Protein AF-A0A2N1KHY8-F1 (afdb_monomer)

Foldseek 3Di:
DDPPPWDKDKAKDKDWDFDDDPPDTPDIDIDIDIDIDTDDDDDDPVVVVVCSQAVRCLVCVVVVQVVQQVVCVVVVHPRDGDDDDHSVVVSVVVVVVVVVVVD

Radius of gyration: 17.86 Å; Cα contacts (8 Å, |Δi|>4): 101; chains: 1; bounding box: 48×25×62 Å

Mean predicted aligned error: 6.63 Å

Structure (mmCIF, N/CA/C/O backbone):
data_AF-A0A2N1KHY8-F1
#
_entry.id   AF-A0A2N1KHY8-F1
#
loop_
_atom_site.group_PDB
_atom_site.id
_atom_site.type_symbol
_atom_site.label_atom_id
_atom_site.label_alt_id
_atom_site.label_comp_id
_atom_site.label_asym_id
_atom_site.label_entity_id
_atom_site.label_seq_id
_atom_site.pdbx_PDB_ins_code
_atom_site.Cartn_x
_atom_site.Cartn_y
_atom_site.Cartn_z
_atom_site.occupancy
_atom_site.B_iso_or_equiv
_atom_site.auth_seq_id
_atom_site.auth_comp_id
_atom_site.auth_asym_id
_atom_site.auth_atom_id
_atom_site.pdbx_PDB_model_num
ATOM 1 N N . MET A 1 1 ? 13.623 -11.818 -35.125 1.00 40.62 1 MET A N 1
ATOM 2 C CA . MET A 1 1 ? 12.509 -11.332 -34.288 1.00 40.62 1 MET A CA 1
ATOM 3 C C . MET A 1 1 ? 12.811 -11.834 -32.885 1.00 40.62 1 MET A C 1
ATOM 5 O O . MET A 1 1 ? 12.670 -13.022 -32.651 1.00 40.62 1 MET A O 1
ATOM 9 N N . ILE A 1 2 ? 13.430 -11.004 -32.041 1.00 44.44 2 ILE A N 1
ATOM 10 C CA . ILE A 1 2 ? 13.778 -11.395 -30.668 1.00 44.44 2 ILE A CA 1
ATOM 11 C C . ILE A 1 2 ? 12.554 -11.037 -29.835 1.00 44.44 2 ILE A C 1
ATOM 13 O O . ILE A 1 2 ? 12.204 -9.861 -29.754 1.00 44.44 2 ILE A O 1
ATOM 17 N N . GLU A 1 3 ? 11.865 -12.041 -29.299 1.00 48.28 3 GLU A N 1
ATOM 18 C CA . GLU A 1 3 ? 10.835 -11.819 -28.291 1.00 48.28 3 GLU A CA 1
ATOM 19 C C . GLU A 1 3 ? 11.503 -11.130 -27.100 1.00 48.28 3 GLU A C 1
ATOM 21 O O . GLU A 1 3 ? 12.358 -11.693 -26.418 1.00 48.28 3 GLU A O 1
ATOM 26 N N . SER A 1 4 ? 11.171 -9.856 -26.911 1.00 54.03 4 SER A N 1
ATOM 27 C CA . SER A 1 4 ? 11.487 -9.118 -25.698 1.00 54.03 4 SER A CA 1
ATOM 28 C C . SER A 1 4 ? 10.824 -9.859 -24.542 1.00 54.03 4 SER A C 1
ATOM 30 O O . SER A 1 4 ? 9.605 -9.790 -24.393 1.00 54.03 4 SER A O 1
ATOM 32 N N . VAL A 1 5 ? 11.607 -10.589 -23.747 1.00 58.34 5 VAL A N 1
ATOM 33 C CA . VAL A 1 5 ? 11.124 -11.194 -22.504 1.00 58.34 5 VAL A CA 1
ATOM 34 C C . VAL A 1 5 ? 10.666 -10.051 -21.605 1.00 58.34 5 VAL A C 1
ATOM 36 O O . VAL A 1 5 ? 11.481 -9.293 -21.089 1.00 58.34 5 VAL A O 1
ATOM 39 N N . ALA A 1 6 ? 9.352 -9.894 -21.473 1.00 64.69 6 ALA A N 1
ATOM 40 C CA . ALA A 1 6 ? 8.746 -8.910 -20.596 1.00 64.69 6 ALA A CA 1
ATOM 41 C C . ALA A 1 6 ? 9.246 -9.110 -19.158 1.00 64.69 6 ALA A C 1
ATOM 43 O O . ALA A 1 6 ? 9.024 -10.165 -18.553 1.00 64.69 6 ALA A O 1
ATOM 44 N N . GLN A 1 7 ? 9.928 -8.107 -18.608 1.00 76.38 7 GLN A N 1
ATOM 45 C CA . GLN A 1 7 ? 10.425 -8.162 -17.239 1.00 76.38 7 GLN A CA 1
ATOM 46 C C . GLN A 1 7 ? 9.303 -7.743 -16.285 1.00 76.38 7 GLN A C 1
ATOM 48 O O . GLN A 1 7 ? 8.803 -6.616 -16.342 1.00 76.38 7 GLN A O 1
ATOM 53 N N . ARG A 1 8 ? 8.879 -8.675 -15.422 1.00 87.50 8 ARG A N 1
ATOM 54 C CA . ARG A 1 8 ? 7.841 -8.438 -14.412 1.00 87.50 8 ARG A CA 1
ATOM 55 C C . ARG A 1 8 ? 8.466 -8.114 -13.064 1.00 87.50 8 ARG A C 1
ATOM 57 O O . ARG A 1 8 ? 9.345 -8.833 -12.598 1.00 8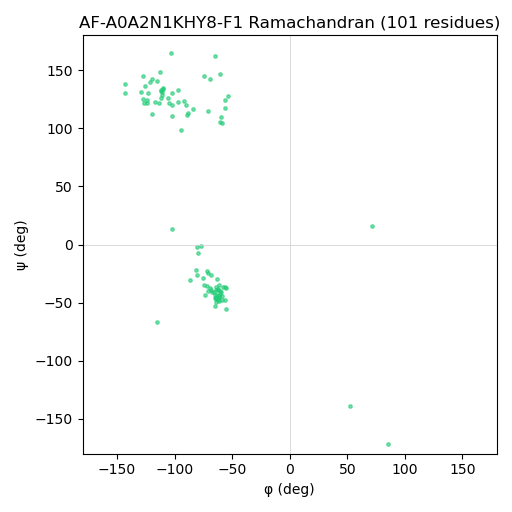7.50 8 ARG A O 1
ATOM 64 N N . HIS A 1 9 ? 7.962 -7.067 -12.428 1.00 91.50 9 HIS A N 1
ATOM 65 C CA . HIS A 1 9 ? 8.394 -6.583 -11.125 1.00 91.50 9 HIS A CA 1
ATOM 66 C C . HIS A 1 9 ? 7.216 -6.580 -10.154 1.00 91.50 9 HIS A C 1
ATOM 68 O O . HIS A 1 9 ? 6.102 -6.205 -10.518 1.00 91.50 9 HIS A O 1
ATOM 74 N N . GLN A 1 10 ? 7.470 -6.981 -8.911 1.00 94.56 10 GLN A N 1
ATOM 75 C CA . GLN A 1 10 ? 6.483 -6.943 -7.837 1.00 94.56 10 GLN A CA 1
ATOM 76 C C . GLN A 1 10 ? 6.762 -5.748 -6.926 1.00 94.56 10 GLN A C 1
ATOM 78 O O . GLN A 1 10 ? 7.884 -5.579 -6.452 1.00 94.56 10 GLN A O 1
ATOM 83 N N . VAL A 1 11 ? 5.736 -4.948 -6.643 1.00 96.62 11 VAL A N 1
ATOM 84 C CA . VAL A 1 11 ? 5.775 -3.906 -5.609 1.00 96.62 11 VAL A CA 1
ATOM 85 C C . VAL A 1 11 ? 4.854 -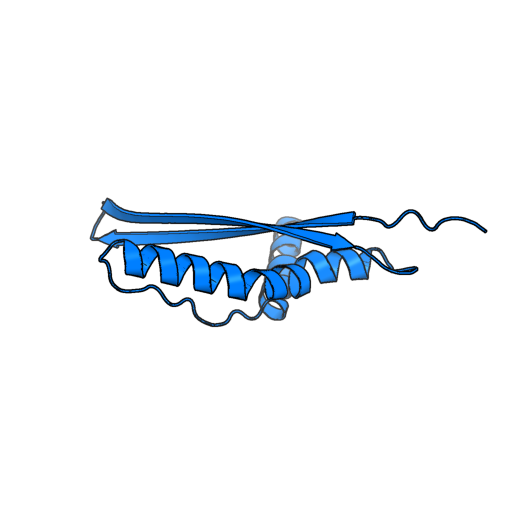4.332 -4.479 1.00 96.62 11 VAL A C 1
ATOM 87 O O . VAL A 1 11 ? 3.695 -4.659 -4.724 1.00 96.62 11 VAL A O 1
ATOM 90 N N . ASN A 1 12 ? 5.366 -4.315 -3.251 1.00 96.94 12 ASN A N 1
ATOM 91 C CA . ASN A 1 12 ? 4.598 -4.629 -2.052 1.00 96.94 12 ASN A CA 1
ATOM 92 C C . ASN A 1 12 ? 4.393 -3.366 -1.220 1.00 96.94 12 ASN A C 1
ATOM 94 O O . ASN A 1 12 ? 5.339 -2.615 -0.987 1.00 96.94 12 ASN A O 1
ATOM 98 N N . VAL A 1 13 ? 3.170 -3.160 -0.745 1.00 97.31 13 VAL A N 1
ATOM 99 C CA . VAL A 1 13 ? 2.823 -2.080 0.177 1.00 97.31 13 VAL A CA 1
ATOM 100 C C . VAL A 1 13 ? 2.122 -2.688 1.380 1.00 97.31 13 VAL A C 1
ATOM 102 O O . VAL A 1 13 ? 1.085 -3.339 1.246 1.00 97.31 13 VAL A O 1
ATOM 105 N N . LEU A 1 14 ? 2.698 -2.451 2.554 1.00 96.50 14 LEU A N 1
ATOM 106 C CA . LEU A 1 14 ? 2.126 -2.809 3.842 1.00 96.50 14 LEU A CA 1
ATOM 107 C C . LEU A 1 14 ? 1.610 -1.540 4.517 1.00 96.50 14 LEU A C 1
ATOM 109 O O . LEU A 1 14 ? 2.358 -0.580 4.691 1.00 96.50 14 LEU A O 1
ATOM 113 N N . VAL A 1 15 ? 0.340 -1.545 4.909 1.00 96.56 15 VAL A N 1
ATOM 114 C CA . VAL A 1 15 ? -0.242 -0.503 5.757 1.00 96.56 15 VAL A CA 1
ATOM 115 C C . VAL A 1 15 ? -0.682 -1.129 7.066 1.00 96.56 15 VAL A C 1
ATOM 117 O O . VAL A 1 15 ? -1.503 -2.045 7.076 1.00 96.56 15 VAL A O 1
ATOM 120 N N . GLU A 1 16 ? -0.151 -0.605 8.164 1.00 95.44 16 GLU A N 1
ATOM 121 C CA . GLU A 1 16 ? -0.495 -1.019 9.518 1.00 95.44 16 GLU A CA 1
ATOM 122 C C . GLU A 1 16 ? -1.276 0.090 10.221 1.00 95.44 16 GLU A C 1
ATOM 124 O O . GLU A 1 16 ? -0.922 1.268 10.182 1.00 95.44 16 GLU A O 1
ATOM 129 N N . LEU A 1 17 ? -2.363 -0.301 10.873 1.00 92.25 17 LEU A N 1
ATOM 130 C CA . LEU A 1 17 ? -3.242 0.564 11.638 1.00 92.25 17 LEU A CA 1
ATOM 131 C C . LEU A 1 17 ? -3.336 0.021 13.051 1.00 92.25 17 LEU A C 1
ATOM 133 O O . LEU A 1 17 ? -3.729 -1.126 13.265 1.00 92.25 17 LEU A O 1
ATOM 137 N N . THR A 1 18 ? -3.017 0.873 14.017 1.00 91.69 18 THR A N 1
ATOM 138 C CA . THR A 1 18 ? -3.193 0.574 15.435 1.00 91.69 18 THR A CA 1
ATOM 139 C C . THR A 1 18 ? -3.980 1.703 16.077 1.00 91.69 18 THR A C 1
ATOM 141 O O . THR A 1 18 ? -3.598 2.868 15.982 1.00 91.69 18 THR A O 1
ATOM 144 N N . LYS A 1 19 ? -5.084 1.358 16.740 1.00 85.75 19 LYS A N 1
ATOM 145 C CA . LYS A 1 19 ? -5.808 2.256 17.637 1.00 85.75 19 LYS A CA 1
ATOM 146 C C . LYS A 1 19 ? -5.679 1.714 19.051 1.00 85.75 19 LYS A C 1
ATOM 148 O O . LYS A 1 19 ? -6.113 0.594 19.318 1.00 85.75 19 LYS A O 1
ATOM 153 N N . SER A 1 20 ? -5.132 2.525 19.943 1.00 84.94 20 SER A N 1
ATOM 154 C CA . SER A 1 20 ? -4.975 2.189 21.358 1.00 84.94 20 SER A CA 1
ATOM 155 C C . SER A 1 20 ? -5.867 3.071 22.222 1.00 84.94 20 SER A C 1
ATOM 157 O O . SER A 1 20 ? -6.137 4.221 21.871 1.00 84.94 20 SER A O 1
ATOM 159 N N . GLN A 1 21 ? -6.333 2.515 23.334 1.00 78.88 21 GLN A N 1
ATOM 160 C CA . GLN A 1 21 ? -6.873 3.262 24.464 1.00 78.88 21 GLN A CA 1
ATOM 161 C C . GLN A 1 21 ? -6.064 2.820 25.680 1.00 78.88 21 GLN A C 1
ATOM 163 O O . GLN A 1 21 ? -5.972 1.624 25.955 1.00 78.88 21 GLN A O 1
ATOM 168 N N . ASP A 1 22 ? -5.426 3.781 26.343 1.00 82.94 22 ASP A N 1
ATOM 169 C CA . ASP A 1 22 ? -4.408 3.536 27.367 1.00 82.94 22 ASP A CA 1
ATOM 170 C C . ASP A 1 22 ? -3.293 2.597 26.852 1.00 82.94 22 ASP A C 1
ATOM 172 O O . ASP A 1 22 ? -2.849 2.727 25.707 1.00 82.94 22 ASP A O 1
ATOM 176 N N . GLU A 1 23 ? -2.831 1.651 27.675 1.00 73.12 23 GLU A N 1
ATOM 177 C CA . GLU A 1 23 ? -1.745 0.722 27.325 1.00 73.12 23 GLU A CA 1
ATOM 178 C C . GLU A 1 23 ? -2.190 -0.478 26.465 1.00 73.12 23 GLU A C 1
ATOM 180 O O . GLU A 1 23 ? -1.350 -1.273 26.042 1.00 73.12 23 GLU A O 1
ATOM 185 N N . ASN A 1 24 ? -3.487 -0.614 26.149 1.00 57.41 24 ASN A N 1
ATOM 186 C CA . ASN A 1 24 ? -4.007 -1.756 25.395 1.00 57.41 24 ASN A CA 1
ATOM 187 C C . ASN A 1 24 ? -4.494 -1.362 23.984 1.00 57.41 24 ASN A C 1
ATOM 189 O O . ASN A 1 24 ? -5.344 -0.478 23.825 1.00 57.41 24 ASN A O 1
ATOM 193 N N . PRO A 1 25 ? -3.999 -2.028 22.921 1.00 71.88 25 PRO A N 1
ATOM 194 C CA . PRO A 1 25 ? -4.474 -1.779 21.568 1.00 71.88 25 PRO A CA 1
ATOM 195 C C . PRO A 1 25 ? -5.898 -2.323 21.407 1.00 71.88 25 PRO A C 1
ATOM 197 O O . PRO A 1 25 ? -6.117 -3.532 21.446 1.00 71.88 25 PRO A O 1
ATOM 200 N N . LEU A 1 26 ? -6.859 -1.427 21.188 1.00 82.44 26 LEU A N 1
ATOM 201 C CA . LEU A 1 26 ? -8.260 -1.775 20.943 1.00 82.44 26 LEU A CA 1
ATOM 202 C C . LEU A 1 26 ? -8.459 -2.399 19.560 1.00 82.44 26 LEU A C 1
ATOM 204 O O . LEU A 1 26 ? -9.317 -3.259 19.385 1.00 82.44 26 LEU A O 1
ATOM 208 N N . ILE A 1 27 ? -7.708 -1.931 18.558 1.00 85.75 27 ILE A N 1
ATOM 209 C CA . ILE A 1 27 ? -7.829 -2.382 17.168 1.00 85.75 27 ILE A CA 1
ATOM 210 C C . ILE A 1 27 ? -6.438 -2.434 16.544 1.00 85.75 27 ILE A C 1
ATOM 212 O O . ILE A 1 27 ? -5.696 -1.452 16.592 1.00 85.75 27 ILE A O 1
ATOM 216 N N . LYS A 1 28 ? -6.117 -3.565 15.911 1.00 92.19 28 LYS A N 1
ATOM 217 C CA . LYS A 1 28 ? -4.962 -3.724 15.023 1.00 92.19 28 LYS A CA 1
ATOM 218 C C . LYS A 1 28 ? -5.423 -4.264 13.680 1.00 92.19 28 LYS A C 1
ATOM 220 O O . LYS A 1 28 ? -6.227 -5.191 13.626 1.00 92.19 28 LYS A O 1
ATOM 225 N N . MET A 1 29 ? -4.899 -3.694 12.607 1.00 93.31 29 MET A N 1
ATOM 226 C CA . MET A 1 29 ? -5.143 -4.137 11.241 1.00 93.31 29 MET A CA 1
ATOM 227 C C . MET A 1 29 ? -3.862 -3.969 10.434 1.00 93.31 29 MET A C 1
ATOM 229 O O . MET A 1 29 ? -3.191 -2.949 10.551 1.00 93.31 29 MET A O 1
ATOM 233 N N . ALA A 1 30 ? -3.549 -4.953 9.599 1.00 95.75 30 ALA A N 1
ATOM 234 C CA . ALA A 1 30 ? -2.473 -4.873 8.625 1.00 95.75 30 ALA A CA 1
ATOM 235 C C . ALA A 1 30 ? -3.021 -5.278 7.256 1.00 95.75 30 ALA A C 1
ATOM 237 O O . ALA A 1 30 ? -3.701 -6.298 7.133 1.00 95.75 30 ALA A O 1
ATOM 238 N N . VAL A 1 31 ? -2.739 -4.474 6.235 1.00 96.88 31 VAL A N 1
ATOM 239 C CA . VAL A 1 31 ? -3.113 -4.742 4.844 1.00 96.88 31 VAL A CA 1
ATOM 240 C C . VAL A 1 31 ? -1.838 -4.820 4.024 1.00 96.88 31 VAL A C 1
ATOM 242 O O . VAL A 1 31 ? -1.150 -3.817 3.852 1.00 96.88 31 VAL A O 1
ATOM 245 N N . ASN A 1 32 ? -1.526 -6.017 3.528 1.00 97.31 32 ASN A N 1
ATOM 246 C CA . ASN A 1 32 ? -0.416 -6.256 2.613 1.00 97.31 32 ASN A CA 1
ATOM 247 C C . ASN A 1 32 ? -0.964 -6.402 1.191 1.00 97.31 32 ASN A C 1
ATOM 249 O O . ASN A 1 32 ? -1.794 -7.273 0.933 1.00 97.31 32 ASN A O 1
ATOM 253 N N . THR A 1 33 ? -0.521 -5.536 0.286 1.00 97.75 33 THR A N 1
ATOM 254 C CA . THR A 1 33 ? -0.956 -5.514 -1.112 1.00 97.75 33 THR A CA 1
ATOM 255 C C . THR A 1 33 ? 0.246 -5.652 -2.029 1.00 97.75 33 THR A C 1
ATOM 257 O O . THR A 1 33 ? 1.211 -4.901 -1.903 1.00 97.75 33 THR A O 1
ATOM 260 N N . ALA A 1 34 ? 0.155 -6.579 -2.981 1.00 97.19 34 ALA A N 1
ATOM 261 C CA . ALA A 1 34 ? 1.157 -6.784 -4.017 1.00 97.19 34 ALA A CA 1
ATOM 262 C C . ALA A 1 34 ? 0.605 -6.356 -5.382 1.00 97.19 34 ALA A C 1
ATOM 264 O O . ALA A 1 34 ? -0.491 -6.757 -5.772 1.00 97.19 34 ALA A O 1
ATOM 265 N N . GLY A 1 35 ? 1.381 -5.561 -6.114 1.00 96.88 35 GLY A N 1
ATOM 266 C CA . GLY A 1 35 ? 1.130 -5.212 -7.509 1.00 96.88 35 GLY A CA 1
ATOM 267 C C . GLY A 1 35 ? 2.176 -5.832 -8.420 1.00 96.88 35 GLY A C 1
ATOM 268 O O . GLY A 1 35 ? 3.370 -5.711 -8.148 1.00 96.88 35 GLY A O 1
ATOM 269 N N . MET A 1 36 ? 1.729 -6.461 -9.506 1.00 96.19 36 MET A N 1
ATOM 270 C CA . MET A 1 36 ? 2.601 -6.954 -10.570 1.00 96.19 36 MET A CA 1
ATOM 271 C C . MET A 1 36 ? 2.640 -5.936 -11.705 1.00 96.19 36 MET A C 1
ATOM 273 O O . MET A 1 36 ? 1.603 -5.600 -12.275 1.00 96.19 36 MET A O 1
ATOM 277 N N . PHE A 1 37 ? 3.838 -5.469 -12.038 1.00 95.00 37 PHE A N 1
ATOM 278 C CA . PHE A 1 37 ? 4.083 -4.469 -13.069 1.00 95.00 37 PHE A CA 1
ATOM 279 C C . PHE A 1 37 ? 4.987 -5.044 -14.151 1.00 95.00 37 PHE A C 1
ATOM 281 O O . PHE A 1 37 ? 5.910 -5.803 -13.863 1.00 95.00 37 PHE A O 1
ATOM 288 N N . GLU A 1 38 ? 4.720 -4.680 -15.397 1.00 93.38 38 GLU A N 1
ATOM 289 C CA . GLU A 1 38 ? 5.515 -5.076 -16.554 1.00 93.38 38 GLU A CA 1
ATOM 290 C C . GLU A 1 38 ? 6.224 -3.852 -17.124 1.00 93.38 38 GLU A C 1
ATOM 292 O O . GLU A 1 38 ? 5.609 -2.798 -17.301 1.00 93.38 38 GLU A O 1
ATOM 297 N N . ILE A 1 39 ? 7.519 -3.991 -17.402 1.00 89.88 39 ILE A N 1
ATOM 298 C CA . ILE A 1 39 ? 8.300 -2.944 -18.054 1.00 89.88 39 ILE A CA 1
ATOM 299 C C . ILE A 1 39 ? 8.254 -3.169 -19.559 1.00 89.88 39 ILE A C 1
ATOM 301 O O . ILE A 1 39 ? 8.649 -4.223 -20.058 1.00 89.88 39 ILE A O 1
ATOM 305 N N . VAL A 1 40 ? 7.802 -2.146 -20.281 1.00 89.19 40 VAL A N 1
ATOM 306 C CA . VAL A 1 40 ? 7.752 -2.148 -21.743 1.00 89.19 40 VAL A CA 1
ATOM 307 C C . VAL A 1 40 ? 8.873 -1.265 -22.283 1.00 89.19 40 VAL A C 1
ATOM 309 O O . VAL A 1 40 ? 8.923 -0.068 -22.005 1.00 89.19 40 VAL A O 1
ATOM 312 N N . GLY A 1 41 ? 9.753 -1.850 -23.095 1.00 87.19 41 GLY A N 1
ATOM 313 C CA . GLY A 1 41 ? 10.899 -1.154 -23.681 1.00 87.19 41 GLY A CA 1
ATOM 314 C C . GLY A 1 41 ? 12.126 -1.116 -22.766 1.00 87.19 41 GLY A C 1
ATOM 315 O O . GLY A 1 41 ? 12.191 -1.792 -21.742 1.00 87.19 41 GLY A O 1
ATOM 316 N N . LYS A 1 42 ? 13.141 -0.347 -23.173 1.00 87.56 42 LYS A N 1
ATOM 317 C CA . LYS A 1 42 ? 14.394 -0.211 -22.422 1.00 87.56 42 LYS A CA 1
ATOM 318 C C . LYS A 1 42 ? 14.280 0.946 -21.431 1.00 87.56 42 LYS A C 1
ATOM 320 O O . LYS A 1 42 ? 14.080 2.083 -21.848 1.00 87.56 42 LYS A O 1
ATOM 325 N N . VAL A 1 43 ? 14.441 0.648 -20.146 1.00 89.62 43 VAL A N 1
ATOM 326 C CA . VAL A 1 43 ? 14.360 1.607 -19.036 1.00 89.62 43 VAL A CA 1
ATOM 327 C C . VAL A 1 43 ? 15.628 1.484 -18.189 1.00 89.62 43 VAL A C 1
ATOM 329 O O . VAL A 1 43 ? 16.190 0.398 -18.080 1.00 89.62 43 VAL A O 1
ATOM 332 N N . GLU A 1 44 ? 16.109 2.595 -17.634 1.00 92.19 44 GLU A N 1
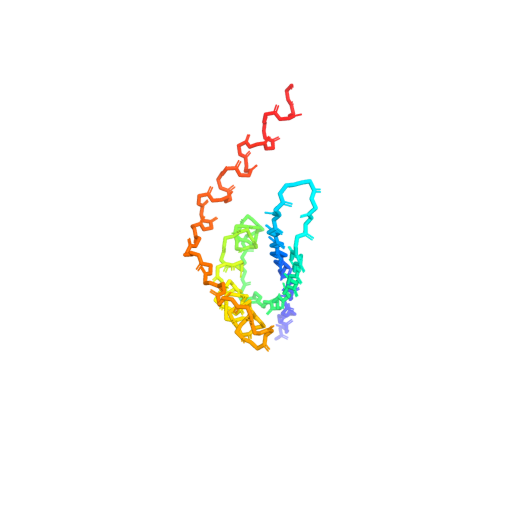ATOM 333 C CA . GLU A 1 44 ? 17.254 2.599 -16.716 1.00 92.19 44 GLU A CA 1
ATOM 334 C C . GLU A 1 44 ? 16.863 2.057 -15.335 1.00 92.19 44 GLU A C 1
ATOM 336 O O . GLU A 1 44 ? 15.773 2.354 -14.842 1.00 92.19 44 GLU A O 1
ATOM 341 N N . ASP A 1 45 ? 17.769 1.344 -14.663 1.00 89.88 45 ASP A N 1
ATOM 342 C CA . ASP A 1 45 ? 17.520 0.764 -13.332 1.00 89.88 45 ASP A CA 1
ATOM 343 C C . ASP A 1 45 ? 17.095 1.816 -12.294 1.00 89.88 45 ASP A C 1
ATOM 345 O O . ASP A 1 45 ? 16.196 1.578 -11.489 1.00 89.88 45 ASP A O 1
ATOM 349 N N . SER A 1 46 ? 17.663 3.023 -12.375 1.00 90.94 46 SER A N 1
ATOM 350 C CA . SER A 1 46 ? 17.294 4.177 -11.542 1.00 90.94 46 SER A CA 1
ATOM 351 C C . SER A 1 46 ? 15.814 4.558 -11.684 1.00 90.94 46 SER A C 1
ATOM 353 O O . SER A 1 46 ? 15.152 4.929 -10.713 1.00 90.94 46 SER A O 1
ATOM 355 N N . SER A 1 47 ? 15.266 4.437 -12.895 1.00 93.06 47 SER A N 1
ATOM 356 C CA . SER A 1 47 ? 13.862 4.718 -13.186 1.00 93.06 47 SER A CA 1
ATOM 357 C C . SER A 1 47 ? 12.953 3.606 -12.664 1.00 93.06 47 SER A C 1
ATOM 359 O O . SER A 1 47 ? 11.860 3.898 -12.177 1.00 93.06 47 SER A O 1
ATOM 361 N N . ILE A 1 48 ? 13.413 2.351 -12.705 1.00 92.38 48 ILE A N 1
ATOM 362 C CA . ILE A 1 48 ? 12.711 1.197 -12.123 1.00 92.38 48 ILE A CA 1
ATOM 363 C C . ILE A 1 48 ? 12.636 1.342 -10.601 1.00 92.38 48 ILE A C 1
ATOM 365 O O . ILE A 1 48 ? 11.566 1.184 -10.012 1.00 92.38 48 ILE A O 1
ATOM 369 N N . GLU A 1 49 ? 13.747 1.701 -9.962 1.00 91.25 49 GLU A N 1
ATOM 370 C CA . GLU A 1 49 ? 13.800 1.950 -8.524 1.00 91.25 49 GLU A CA 1
ATOM 371 C C . GLU A 1 49 ? 12.893 3.122 -8.129 1.00 91.25 49 GLU A C 1
ATOM 373 O O . GLU A 1 49 ? 12.077 3.006 -7.212 1.00 91.25 49 GLU A O 1
ATOM 378 N N . ASN A 1 50 ? 12.953 4.236 -8.866 1.00 93.88 50 ASN A N 1
ATOM 379 C CA . ASN A 1 50 ? 12.084 5.382 -8.617 1.00 93.88 50 ASN A CA 1
ATOM 380 C C . ASN A 1 50 ? 10.597 5.029 -8.800 1.00 93.88 50 ASN A C 1
ATOM 382 O O . ASN A 1 50 ? 9.749 5.465 -8.019 1.00 93.88 50 ASN A O 1
ATOM 386 N N . PHE A 1 51 ? 10.269 4.198 -9.794 1.00 95.44 51 PHE A N 1
ATOM 387 C CA . PHE A 1 51 ? 8.923 3.663 -9.970 1.00 95.44 51 PHE A CA 1
ATOM 388 C C . PHE A 1 51 ? 8.487 2.829 -8.762 1.00 95.44 51 PHE A C 1
ATOM 390 O O . PHE A 1 51 ? 7.401 3.064 -8.234 1.00 95.44 51 PHE A O 1
ATOM 397 N N . ALA A 1 52 ? 9.326 1.901 -8.298 1.00 94.06 52 ALA A N 1
ATOM 398 C CA . ALA A 1 52 ? 9.019 1.026 -7.169 1.00 94.06 52 ALA A CA 1
ATOM 399 C C . ALA A 1 52 ? 8.815 1.793 -5.849 1.00 94.06 52 ALA A C 1
ATOM 401 O O . ALA A 1 52 ? 8.029 1.354 -5.013 1.00 94.06 52 ALA A O 1
ATOM 402 N N . GLN A 1 53 ? 9.480 2.939 -5.671 1.00 94.25 53 GLN A N 1
ATOM 403 C CA . GLN A 1 53 ? 9.366 3.768 -4.464 1.00 94.25 53 GLN A CA 1
ATOM 404 C C . GLN A 1 53 ? 8.203 4.770 -4.505 1.00 94.25 53 GLN A C 1
ATOM 406 O O . GLN A 1 53 ? 7.652 5.107 -3.458 1.00 94.25 53 GLN A O 1
ATOM 411 N N . ILE A 1 54 ? 7.826 5.260 -5.691 1.00 97.06 54 ILE A N 1
ATOM 412 C CA . ILE A 1 54 ? 6.848 6.351 -5.830 1.00 97.06 54 ILE A CA 1
ATOM 413 C C . ILE A 1 54 ? 5.580 5.876 -6.538 1.00 97.06 54 ILE A C 1
ATOM 415 O O . ILE A 1 54 ? 4.501 5.838 -5.948 1.00 97.06 54 ILE A O 1
ATOM 419 N N . ASN A 1 55 ? 5.704 5.520 -7.815 1.00 97.19 55 ASN A N 1
ATOM 420 C CA . ASN A 1 55 ? 4.559 5.294 -8.696 1.00 97.19 55 ASN A CA 1
ATOM 421 C C . ASN A 1 55 ? 3.828 3.987 -8.379 1.00 97.19 55 ASN A C 1
ATOM 423 O O . ASN A 1 55 ? 2.602 3.978 -8.309 1.00 97.19 55 ASN A O 1
ATOM 427 N N . GLY A 1 56 ? 4.563 2.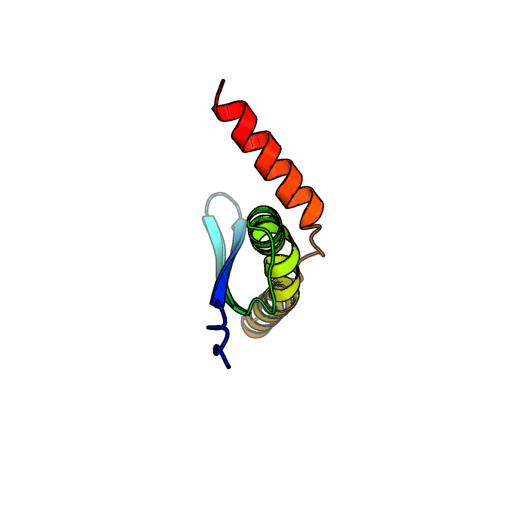897 -8.148 1.00 97.00 56 GLY A N 1
ATOM 428 C CA . GLY A 1 56 ? 3.990 1.608 -7.765 1.00 97.00 56 GLY A CA 1
ATOM 429 C C . GLY A 1 56 ? 3.111 1.730 -6.515 1.00 97.00 56 GLY A C 1
ATOM 430 O O . GLY A 1 56 ? 1.920 1.418 -6.584 1.00 97.00 56 GLY A O 1
ATOM 431 N N . PRO A 1 57 ? 3.634 2.265 -5.397 1.00 97.06 57 PRO A N 1
ATOM 432 C CA . PRO A 1 57 ? 2.838 2.509 -4.202 1.00 97.06 57 PRO A CA 1
ATOM 433 C C . PRO A 1 57 ? 1.672 3.474 -4.431 1.00 97.06 57 PRO A C 1
ATOM 435 O O . PRO A 1 57 ? 0.572 3.200 -3.957 1.00 97.06 57 PRO A O 1
ATOM 438 N N . ALA A 1 58 ? 1.860 4.546 -5.210 1.00 97.69 58 ALA A N 1
ATOM 439 C CA . ALA A 1 58 ? 0.786 5.485 -5.542 1.00 97.69 58 ALA A CA 1
ATOM 440 C C . ALA A 1 58 ? -0.374 4.830 -6.314 1.00 97.69 58 ALA A C 1
ATOM 442 O O . ALA A 1 58 ? -1.531 5.180 -6.081 1.00 97.69 58 ALA A O 1
ATOM 443 N N . ILE A 1 59 ? -0.086 3.856 -7.184 1.00 98.12 59 ILE A N 1
ATOM 444 C CA . ILE A 1 59 ? -1.096 3.071 -7.912 1.00 98.12 59 ILE A CA 1
ATOM 445 C C . ILE A 1 59 ? -1.830 2.108 -6.973 1.00 98.12 59 ILE A C 1
ATOM 447 O O . ILE A 1 59 ? -3.043 1.943 -7.086 1.00 98.12 59 ILE A O 1
ATOM 451 N N . LEU A 1 60 ? -1.115 1.471 -6.043 1.00 98.25 60 LEU A N 1
ATOM 452 C CA . LEU A 1 60 ? -1.700 0.503 -5.108 1.00 98.25 60 LEU A CA 1
ATOM 453 C C . LEU A 1 60 ? -2.505 1.171 -3.988 1.00 98.25 60 LEU A C 1
ATOM 455 O O . LEU A 1 60 ? -3.467 0.595 -3.477 1.00 98.25 60 LEU A O 1
ATOM 459 N N . TYR A 1 61 ? -2.145 2.397 -3.613 1.00 97.94 61 TYR A N 1
ATOM 460 C CA . TYR A 1 61 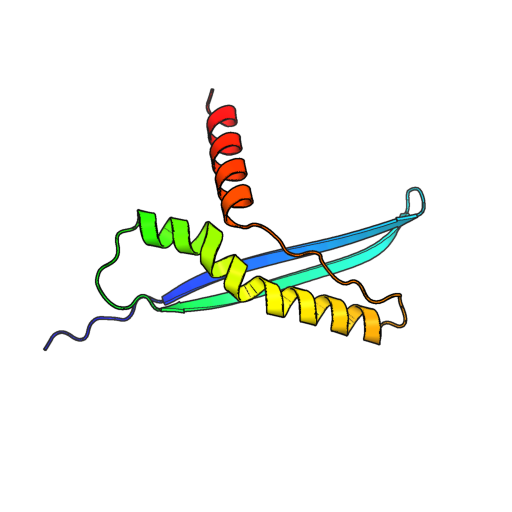? -2.703 3.064 -2.446 1.00 97.94 61 TYR A CA 1
ATOM 461 C C . TYR A 1 61 ? -4.231 3.235 -2.471 1.00 97.94 61 TYR A C 1
ATOM 463 O O . TYR A 1 61 ? -4.855 2.921 -1.459 1.00 97.94 61 TYR A O 1
ATOM 471 N N . PRO A 1 62 ? -4.889 3.642 -3.575 1.00 97.62 62 PRO A N 1
ATOM 472 C CA . PRO A 1 62 ? -6.349 3.725 -3.631 1.00 97.62 62 PRO A CA 1
ATOM 473 C C . PRO A 1 62 ? -7.062 2.412 -3.283 1.00 97.62 62 PRO A C 1
ATOM 475 O O . PRO A 1 62 ? -8.072 2.446 -2.583 1.00 97.62 62 PRO A O 1
ATOM 478 N N . PHE A 1 63 ? -6.516 1.266 -3.703 1.00 97.88 63 PHE A N 1
ATOM 479 C CA . PHE A 1 63 ? -7.072 -0.054 -3.386 1.00 97.88 63 PHE A CA 1
ATOM 480 C C . PHE A 1 63 ? -6.924 -0.383 -1.903 1.00 97.88 63 PHE A C 1
ATOM 482 O O . PHE A 1 63 ? -7.854 -0.893 -1.282 1.00 97.88 63 PHE A O 1
ATOM 489 N N . ILE A 1 64 ? -5.786 -0.024 -1.309 1.00 98.06 64 ILE A N 1
ATOM 490 C CA . ILE A 1 64 ? -5.551 -0.181 0.129 1.00 98.06 64 ILE A CA 1
ATOM 491 C C . ILE A 1 64 ? -6.509 0.709 0.930 1.00 98.06 64 ILE A C 1
ATOM 493 O O . ILE A 1 64 ? -7.111 0.249 1.900 1.00 98.06 64 ILE A O 1
ATOM 497 N N . ARG A 1 65 ? -6.698 1.968 0.505 1.00 97.50 65 ARG A N 1
ATOM 498 C CA . ARG A 1 65 ? -7.643 2.908 1.131 1.00 97.50 65 ARG A CA 1
ATOM 499 C C . ARG A 1 65 ? -9.067 2.365 1.113 1.00 97.50 65 ARG A C 1
ATOM 501 O O . ARG A 1 65 ? -9.736 2.414 2.142 1.00 97.50 65 ARG A O 1
ATOM 508 N N . GLU A 1 66 ? -9.523 1.860 -0.033 1.00 97.94 66 GLU A N 1
ATOM 509 C CA . GLU A 1 66 ? -10.851 1.253 -0.150 1.00 97.94 66 GLU A CA 1
ATOM 510 C C . GLU A 1 66 ? -10.955 -0.001 0.719 1.00 97.94 66 GLU A C 1
ATOM 512 O O . GLU A 1 66 ? -11.890 -0.101 1.505 1.00 97.94 66 GLU A O 1
ATOM 517 N N . THR A 1 67 ? -9.955 -0.885 0.680 1.00 97.81 67 THR A N 1
ATOM 518 C CA . THR A 1 67 ? -9.934 -2.123 1.473 1.00 97.81 67 THR A CA 1
ATOM 519 C C . THR A 1 67 ? -10.093 -1.826 2.964 1.00 97.81 67 THR A C 1
ATOM 521 O O . THR A 1 67 ? -10.932 -2.422 3.640 1.00 97.81 67 THR A O 1
ATOM 524 N N . ILE A 1 68 ? -9.337 -0.856 3.482 1.00 96.69 68 ILE A N 1
ATOM 525 C CA . ILE A 1 68 ? -9.413 -0.427 4.884 1.00 96.69 68 ILE A CA 1
ATOM 526 C C . ILE A 1 68 ? 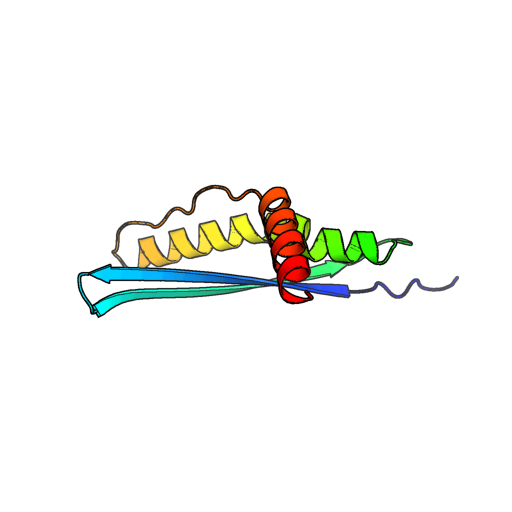-10.787 0.175 5.195 1.00 96.69 68 ILE A C 1
ATOM 528 O O . ILE A 1 68 ? -11.407 -0.196 6.195 1.00 96.69 68 ILE A O 1
ATOM 532 N N . ALA A 1 69 ? -11.306 1.055 4.338 1.00 97.06 69 ALA A N 1
ATOM 533 C CA . ALA A 1 69 ? -12.631 1.642 4.526 1.00 97.06 69 ALA A CA 1
ATOM 534 C C . ALA A 1 69 ? -13.733 0.563 4.537 1.00 97.06 69 ALA A C 1
ATOM 536 O O . ALA A 1 69 ? -14.609 0.567 5.401 1.00 97.06 69 ALA A O 1
ATOM 537 N N . SER A 1 70 ? -13.647 -0.409 3.629 1.00 97.62 70 SER A N 1
ATOM 538 C CA . SER A 1 70 ? -14.584 -1.524 3.487 1.00 97.62 70 SER A CA 1
ATOM 539 C C . SER A 1 70 ? -14.573 -2.430 4.715 1.00 97.62 70 SER A C 1
ATOM 541 O O . SER A 1 70 ? -15.628 -2.722 5.278 1.00 97.62 70 SER A O 1
ATOM 543 N N . ILE A 1 71 ? -13.387 -2.850 5.171 1.00 96.38 71 ILE A N 1
ATOM 544 C CA . ILE A 1 71 ? -13.244 -3.731 6.337 1.00 96.38 71 ILE A CA 1
ATOM 545 C C . ILE A 1 71 ? -13.738 -3.025 7.597 1.00 96.38 71 ILE A C 1
ATOM 547 O O . ILE A 1 71 ? -14.511 -3.604 8.355 1.00 96.38 71 ILE A O 1
ATOM 551 N N . THR A 1 72 ? -13.331 -1.774 7.818 1.00 94.56 72 THR A N 1
ATOM 552 C CA . THR A 1 72 ? -13.726 -1.030 9.024 1.00 94.56 72 THR A CA 1
ATOM 553 C C . THR A 1 72 ? -15.227 -0.749 9.059 1.00 94.56 72 THR A C 1
ATOM 555 O O . THR A 1 72 ? -15.853 -0.973 10.092 1.00 94.56 72 THR A O 1
ATOM 558 N N . SER A 1 73 ? -15.834 -0.395 7.923 1.00 95.38 73 SER A N 1
ATOM 559 C CA . SER A 1 73 ? -17.289 -0.245 7.813 1.00 95.38 73 SER A CA 1
ATOM 560 C C . SER A 1 73 ? -18.033 -1.555 8.110 1.00 95.38 73 SER A C 1
ATOM 562 O O . SER A 1 73 ? -19.001 -1.558 8.870 1.00 95.38 73 SER A O 1
ATOM 564 N N . LYS A 1 74 ? -17.563 -2.686 7.564 1.00 96.00 74 LYS A N 1
ATOM 565 C CA . LYS A 1 74 ? -18.168 -4.016 7.778 1.00 96.00 74 LYS A CA 1
ATOM 566 C C . LYS A 1 74 ? -17.947 -4.566 9.187 1.00 96.00 74 LYS A C 1
ATOM 568 O O . LYS A 1 74 ? -18.740 -5.379 9.649 1.00 96.00 74 LYS A O 1
ATOM 573 N N . ALA A 1 75 ? -16.898 -4.124 9.874 1.00 93.06 75 ALA A N 1
ATOM 574 C CA . ALA A 1 75 ? -16.592 -4.526 11.243 1.00 93.06 75 ALA A CA 1
ATOM 575 C C . ALA A 1 75 ? -17.476 -3.830 12.298 1.00 93.06 75 ALA A C 1
ATOM 577 O O . ALA A 1 75 ? -17.317 -4.094 13.488 1.00 93.06 75 ALA A O 1
ATOM 578 N N . GLY A 1 76 ? -18.394 -2.940 11.893 1.00 90.00 76 GLY A N 1
ATOM 579 C CA . GLY A 1 76 ? -19.281 -2.225 12.817 1.00 90.00 76 GLY A CA 1
ATOM 580 C C . GLY A 1 76 ? -18.570 -1.154 13.651 1.00 90.00 76 GLY A C 1
ATOM 581 O O . GLY A 1 76 ? -19.114 -0.688 14.650 1.00 90.00 76 GLY A O 1
ATOM 582 N N . ILE A 1 77 ? -17.359 -0.761 13.248 1.00 89.12 77 ILE A N 1
ATOM 583 C CA . ILE A 1 77 ? -16.596 0.340 13.842 1.00 89.12 77 ILE A CA 1
ATOM 584 C C . ILE A 1 77 ? -16.669 1.573 12.930 1.00 89.12 77 ILE A C 1
ATOM 586 O O . ILE A 1 77 ? -17.036 1.449 11.759 1.00 89.12 77 ILE A O 1
ATOM 590 N N . PRO A 1 78 ? -16.309 2.774 13.422 1.00 91.44 78 PRO A N 1
ATOM 591 C CA . PRO A 1 78 ? -16.207 3.942 12.558 1.00 91.44 78 PRO A CA 1
ATOM 592 C C . PRO A 1 78 ? -15.292 3.670 11.360 1.00 91.44 78 PRO A C 1
ATOM 594 O O . PRO A 1 78 ? -14.152 3.230 11.533 1.00 91.44 78 PRO A O 1
ATOM 597 N N . THR A 1 79 ? -15.798 3.943 10.156 1.00 94.81 79 THR A N 1
ATOM 598 C CA . THR A 1 79 ? -15.055 3.771 8.907 1.00 94.81 79 THR A CA 1
ATOM 599 C C . THR A 1 79 ? -13.763 4.575 8.946 1.00 94.81 79 THR A C 1
ATOM 601 O O . THR A 1 79 ? -13.774 5.792 9.140 1.00 94.81 79 THR A O 1
ATOM 604 N N . VAL A 1 80 ? -12.641 3.898 8.721 1.00 94.94 80 VAL A N 1
ATOM 605 C CA . VAL A 1 80 ? -11.330 4.536 8.639 1.00 94.94 80 VAL A CA 1
ATOM 606 C C . VAL A 1 80 ? -11.079 4.938 7.194 1.00 94.94 80 VAL A C 1
ATOM 608 O O . VAL A 1 80 ? -10.894 4.094 6.320 1.00 94.94 80 VAL A O 1
ATOM 611 N N . LEU A 1 81 ? -11.056 6.246 6.950 1.00 95.06 81 LEU A N 1
ATOM 612 C CA . LEU A 1 81 ? -10.658 6.826 5.673 1.00 95.06 81 LEU A CA 1
ATOM 613 C C . LEU A 1 81 ? -9.234 7.354 5.797 1.00 95.06 81 LEU A C 1
ATOM 615 O O . LEU A 1 81 ? -8.990 8.342 6.487 1.00 95.06 81 LEU A O 1
ATOM 619 N N . LEU A 1 82 ? -8.289 6.704 5.121 1.00 95.88 82 LEU A N 1
ATOM 620 C CA . LEU A 1 82 ? -6.918 7.199 5.113 1.00 95.88 82 LEU A CA 1
ATOM 621 C C . LEU A 1 82 ? -6.817 8.513 4.320 1.00 95.88 82 LEU A C 1
ATOM 623 O O . LEU A 1 82 ? -7.465 8.634 3.268 1.00 95.88 82 LEU A O 1
ATOM 627 N N . PRO A 1 83 ? -5.993 9.477 4.764 1.00 96.31 83 PRO A N 1
ATOM 628 C CA . PRO A 1 83 ? -5.715 10.684 3.995 1.00 96.31 83 PRO A CA 1
ATOM 629 C C . PRO A 1 83 ? -4.978 10.350 2.687 1.00 96.31 83 PRO A C 1
ATOM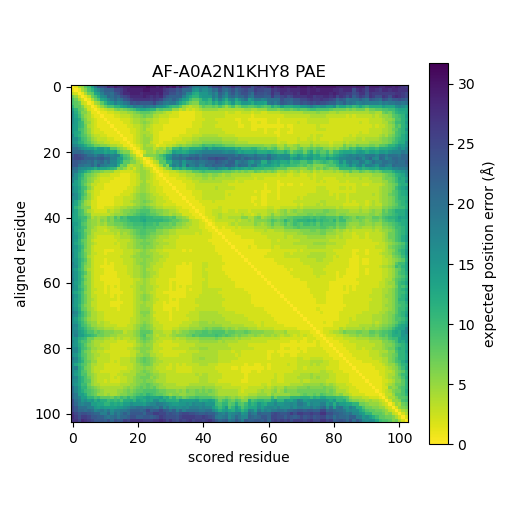 631 O O . PRO A 1 83 ? -4.434 9.256 2.542 1.00 96.31 83 PRO A O 1
ATOM 634 N N . PRO A 1 84 ? -4.950 11.259 1.702 1.00 95.19 84 PRO A N 1
ATOM 635 C CA . PRO A 1 84 ? -4.025 11.122 0.582 1.00 95.19 84 PRO A CA 1
ATOM 636 C C . PRO A 1 84 ? -2.571 11.122 1.084 1.00 95.19 84 PRO A C 1
ATOM 638 O O . PRO A 1 84 ? -2.245 11.809 2.052 1.00 95.19 84 PRO A O 1
ATOM 641 N N . LEU A 1 85 ? -1.698 10.374 0.405 1.00 95.00 85 LEU A N 1
ATOM 642 C CA . LEU A 1 85 ? -0.261 10.342 0.682 1.00 95.00 85 LEU A CA 1
ATOM 643 C C . LEU A 1 85 ? 0.528 10.904 -0.496 1.00 95.00 85 LEU A C 1
ATOM 645 O O . LEU A 1 85 ? 0.220 10.620 -1.654 1.00 95.00 85 LEU A O 1
ATOM 649 N N . ASN A 1 86 ? 1.576 11.665 -0.182 1.00 96.31 86 ASN A N 1
ATOM 650 C CA . ASN A 1 86 ? 2.562 12.117 -1.153 1.00 96.31 86 ASN A CA 1
ATOM 651 C C . ASN A 1 86 ? 3.752 11.146 -1.175 1.00 96.31 86 ASN A C 1
ATOM 653 O O . ASN A 1 86 ? 4.647 11.211 -0.332 1.00 96.31 86 ASN A O 1
ATOM 657 N N . PHE A 1 87 ? 3.759 10.238 -2.149 1.00 96.25 87 PHE A N 1
ATOM 658 C CA . PHE A 1 87 ? 4.807 9.224 -2.278 1.00 96.25 87 PHE A CA 1
ATOM 659 C C . PHE A 1 87 ? 6.155 9.787 -2.748 1.00 96.25 87 PHE A C 1
ATOM 661 O O . PHE A 1 87 ? 7.185 9.188 -2.450 1.00 96.25 87 PHE A O 1
ATOM 668 N N . VAL A 1 88 ? 6.171 10.945 -3.423 1.00 96.38 88 VAL A N 1
ATOM 669 C CA . VAL A 1 88 ? 7.421 11.625 -3.810 1.00 96.38 88 VAL A CA 1
ATOM 670 C C . VAL A 1 88 ? 8.161 12.077 -2.557 1.00 96.38 88 VAL A C 1
ATOM 672 O O . VAL A 1 88 ? 9.306 11.695 -2.335 1.00 96.38 88 VAL A O 1
ATOM 675 N N . GLU A 1 89 ? 7.461 12.807 -1.690 1.00 95.81 89 GLU A 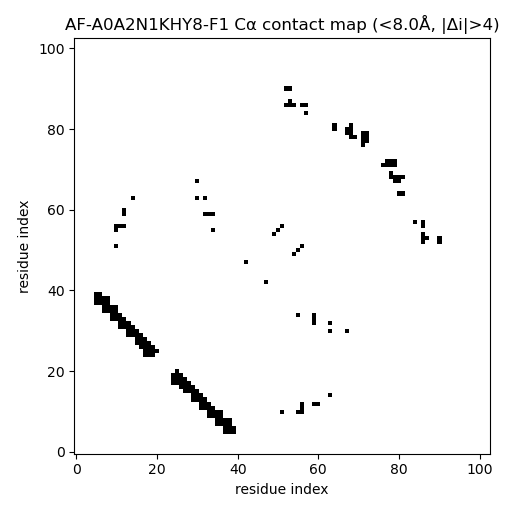N 1
ATOM 676 C CA . GLU A 1 89 ? 8.019 13.302 -0.432 1.00 95.81 89 GLU A CA 1
ATOM 677 C C . GLU A 1 89 ? 8.442 12.150 0.493 1.00 95.81 89 GLU A C 1
ATOM 679 O O . GLU A 1 89 ? 9.490 12.207 1.136 1.00 95.81 89 GLU A O 1
ATOM 684 N N . MET A 1 90 ? 7.660 11.068 0.539 1.00 93.56 90 MET A N 1
ATOM 685 C CA . MET A 1 90 ? 8.016 9.875 1.311 1.00 93.56 90 MET A CA 1
ATOM 686 C C . MET A 1 90 ? 9.324 9.239 0.814 1.00 93.56 90 MET A C 1
ATOM 688 O O . MET A 1 90 ? 10.197 8.919 1.621 1.00 93.56 90 MET A O 1
ATOM 692 N N . ALA A 1 91 ? 9.490 9.091 -0.504 1.00 93.50 91 ALA A N 1
ATOM 693 C CA . ALA A 1 91 ? 10.711 8.544 -1.090 1.00 93.50 91 ALA A CA 1
ATOM 694 C C . ALA A 1 91 ? 11.932 9.444 -0.828 1.00 93.50 91 ALA A C 1
ATOM 696 O O . ALA A 1 91 ? 13.014 8.943 -0.519 1.00 93.50 91 ALA A O 1
ATOM 697 N N . GLU A 1 92 ? 11.768 10.768 -0.897 1.00 93.62 92 GLU A N 1
ATOM 698 C CA . GLU A 1 92 ? 12.823 11.732 -0.563 1.00 93.62 92 GLU A CA 1
ATOM 699 C C . GLU A 1 92 ? 13.264 11.622 0.902 1.00 93.62 92 GLU A C 1
ATOM 701 O O . GLU A 1 92 ? 14.463 11.512 1.175 1.00 93.62 92 GLU A O 1
ATOM 706 N N . ARG A 1 93 ? 12.312 11.572 1.843 1.00 92.25 93 ARG A N 1
ATOM 707 C CA . ARG A 1 93 ? 12.599 11.384 3.276 1.00 92.25 93 ARG A CA 1
ATOM 708 C C . ARG A 1 93 ? 13.338 10.072 3.545 1.00 92.25 93 ARG A C 1
ATOM 710 O O . ARG A 1 93 ? 14.291 10.051 4.328 1.00 92.25 93 ARG A O 1
ATOM 717 N N . ASN A 1 94 ? 12.954 8.989 2.869 1.00 89.06 94 ASN A N 1
ATOM 718 C CA . ASN A 1 94 ? 13.610 7.689 3.019 1.00 89.06 94 ASN A CA 1
ATOM 719 C C . ASN A 1 94 ? 15.083 7.737 2.569 1.00 89.06 94 ASN A C 1
ATOM 721 O O . ASN A 1 94 ? 15.953 7.257 3.294 1.00 89.06 94 ASN A O 1
ATOM 725 N N . ARG A 1 95 ? 15.384 8.391 1.434 1.00 88.62 95 ARG A N 1
ATOM 726 C CA . ARG A 1 95 ? 16.764 8.563 0.925 1.00 88.62 95 ARG A CA 1
ATOM 727 C C . ARG A 1 95 ? 17.649 9.403 1.855 1.00 88.62 95 ARG A C 1
ATOM 729 O O . ARG A 1 95 ? 18.844 9.128 1.992 1.00 88.62 95 ARG A O 1
ATOM 736 N N . GLN A 1 96 ? 17.079 10.425 2.498 1.00 86.50 96 GLN A N 1
ATOM 737 C CA . GLN A 1 96 ? 17.789 11.261 3.479 1.00 86.50 96 GLN A CA 1
ATOM 738 C C . GLN A 1 96 ? 18.108 10.486 4.766 1.00 86.50 96 GLN A C 1
ATOM 740 O O . GLN A 1 96 ? 19.188 10.623 5.335 1.00 86.50 96 GLN A O 1
ATOM 745 N N . SER A 1 97 ? 17.187 9.625 5.197 1.00 81.31 97 SER A N 1
ATOM 746 C CA . SER A 1 97 ? 17.344 8.805 6.403 1.00 81.31 97 SER A CA 1
ATOM 747 C C . SER A 1 97 ? 18.451 7.752 6.231 1.00 81.31 97 SER A C 1
ATOM 749 O O . SER A 1 97 ? 19.280 7.566 7.119 1.00 81.31 97 SER A O 1
ATOM 751 N N . SER A 1 98 ? 18.533 7.109 5.059 1.00 75.06 98 SER A N 1
ATOM 752 C CA . SER A 1 98 ? 19.566 6.104 4.758 1.00 75.06 98 SER A CA 1
ATOM 753 C C . SER A 1 98 ? 20.980 6.683 4.631 1.00 75.06 98 SER A C 1
ATOM 755 O O . SER A 1 98 ? 21.960 5.983 4.880 1.00 75.06 98 SER A O 1
ATOM 757 N N . SER A 1 99 ? 21.107 7.962 4.268 1.00 71.62 99 SER A N 1
ATOM 758 C CA . SER A 1 99 ? 22.405 8.638 4.137 1.00 71.62 99 SER A CA 1
ATOM 759 C C . SER A 1 99 ? 22.968 9.135 5.477 1.00 71.62 99 SER A C 1
ATOM 761 O O . SER A 1 99 ? 24.184 9.261 5.600 1.00 71.62 99 SER A O 1
ATOM 763 N N . GLN A 1 100 ? 22.126 9.338 6.499 1.00 61.38 100 GLN A N 1
ATOM 764 C CA . GLN A 1 100 ? 22.562 9.699 7.859 1.00 61.38 100 GLN A CA 1
ATOM 765 C C . GLN A 1 100 ? 23.046 8.500 8.689 1.00 61.38 100 GLN A C 1
ATOM 767 O O . GLN A 1 100 ? 23.876 8.674 9.568 1.00 61.38 100 GLN A O 1
ATOM 772 N N . MET A 1 101 ? 22.576 7.282 8.401 1.00 58.03 101 MET A N 1
ATOM 773 C CA . MET A 1 101 ? 23.015 6.055 9.092 1.00 58.03 101 MET A CA 1
ATOM 774 C C . MET A 1 101 ? 24.365 5.499 8.604 1.00 58.03 101 MET A C 1
ATOM 776 O O . MET A 1 101 ? 24.870 4.546 9.191 1.00 58.03 101 MET A O 1
ATOM 780 N N . SER A 1 102 ? 24.934 6.058 7.531 1.00 57.53 102 SER A N 1
ATOM 781 C CA . SER A 1 102 ? 26.222 5.623 6.960 1.00 57.53 102 SER A CA 1
ATOM 782 C C . SER A 1 102 ? 27.397 6.549 7.322 1.00 57.53 102 SER A C 1
ATOM 784 O O . SER A 1 102 ? 28.450 6.449 6.691 1.00 57.53 102 SER A O 1
ATOM 786 N N . GLN A 1 103 ? 27.220 7.454 8.295 1.00 44.53 103 GLN A N 1
ATOM 787 C CA . GLN A 1 103 ? 28.274 8.305 8.869 1.00 44.53 103 GLN A CA 1
ATOM 788 C C . GLN A 1 103 ? 28.458 8.025 10.358 1.00 44.53 103 GLN A C 1
ATOM 790 O O . GLN A 1 103 ? 27.436 7.791 11.040 1.00 44.53 103 GLN A O 1
#

Nearest PDB structures (foldseek):
  1fx3-assembly1_D  TM=7.348E-01  e=1.853E-03  Haemophilus influenzae
  1ozb-assembly2_G  TM=6.964E-01  e=2.110E-03  Haemophilus influenzae
  6rhv-assembly1_H  TM=6.315E-01  e=3.681E+00  Staphylococcus aureus
  3wev-assembly1_A  TM=6.839E-01  e=5.092E+00  Marinomonas mediterranea MMB-1
  2ymw-assembly1_B  TM=6.877E-01  e=6.187E+00  Marinomonas mediterranea MMB-1

Secondary structure (DSSP, 8-state):
-----PEEEEEEEEEEEEEEETTEEEEEEEEEEEEEEEE-S---HHHHHHIIIIIHHHHHHHHHHHHHHHHHHHTTSPP--PPP--HHHHHHHHHHHHHHTT-

pLDDT: mean 88.27, std 13.57, range [40.62, 98.25]

Sequence (103 aa):
MIESVAQRHQVNVLVELTKSQDENPLIKMAVNTAGMFEIVGKVEDSSIENFAQINGPAILYPFIRETIASITSKAGIPTVLLPPLNFVEMAERNRQSSSQMSQ

Solvent-accessible surface area (backbone atoms only — not comparable to full-atom values): 6366 Å² total; per-residue (Å²): 136,80,81,78,78,72,52,73,45,81,39,77,47,76,49,78,47,76,44,65,59,85,97,45,73,77,42,78,49,75,49,79,47,78,46,83,44,73,55,84,77,93,77,56,69,71,57,52,52,49,34,55,55,23,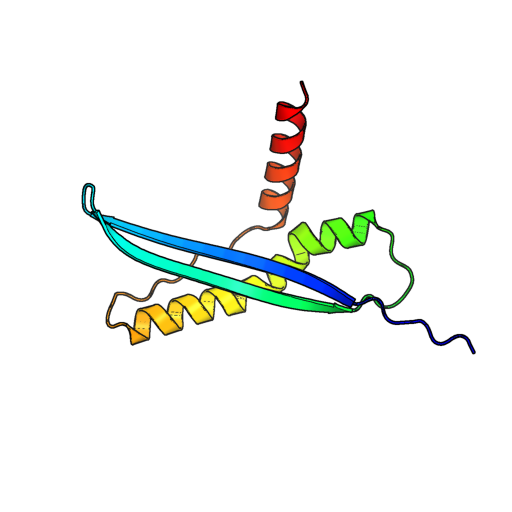54,46,48,62,66,49,43,64,58,53,40,48,51,46,28,51,50,28,46,73,67,76,45,82,60,46,75,69,76,92,78,65,38,62,61,51,42,53,53,50,56,56,55,62,61,59,75,76,108